Protein AF-A0A9X4L0M2-F1 (afdb_monomer_lite)

Radius of gyration: 18.2 Å; chains: 1; bounding box: 44×51×48 Å

Secondary structure (DSSP, 8-state):
----HHHHHHHHHHHTT--HHHHHS-PPPPSSEEE---TTEEEEEEEEEEEESS-TTSTTHHHHTTEEETTT-PBPPSSEEEEEEEEEEEESS--SSEE---GGGTS---TTSSEEEEEE-TT-TT-TTS-B---EETTS--EEEEEEEEEEEHHHHHHHHHHHHHHHTT--

pLDDT: mean 72.05, std 19.24, range [29.75, 96.12]

Foldseek 3Di:
DDPDPCVVVVVVVCVVDNPPCVVPVDDDDDPQDWDPPDQFKTKTFHDKDKFQCQDPPTPPNVLQQQKAFPPPRDGDDNQKIKMKIKMKIWGNAADADKDADDCCSVPPDDPPQQKTWIDHPPVPPVRVVWAADGIDGRNDTDMDMTMGMIMGGNVSVVVVVVVVVVVVVVPD

Structure (mmCIF, N/CA/C/O backbone):
data_AF-A0A9X4L0M2-F1
#
_entry.id   AF-A0A9X4L0M2-F1
#
loop_
_atom_site.group_PDB
_atom_site.id
_atom_site.type_symbol
_atom_site.label_atom_id
_atom_site.label_alt_id
_atom_site.label_comp_id
_atom_site.label_asym_id
_atom_site.label_entity_id
_atom_site.label_seq_id
_atom_site.pdbx_PDB_ins_code
_atom_site.Cartn_x
_atom_site.Cartn_y
_atom_site.Cartn_z
_atom_site.occupancy
_atom_site.B_iso_or_equiv
_atom_site.auth_seq_id
_atom_site.auth_comp_id
_atom_site.auth_asym_id
_atom_site.auth_atom_id
_atom_site.pdbx_PDB_model_num
ATOM 1 N N . MET A 1 1 ? 14.071 -10.159 -27.499 1.00 37.25 1 MET A N 1
ATOM 2 C C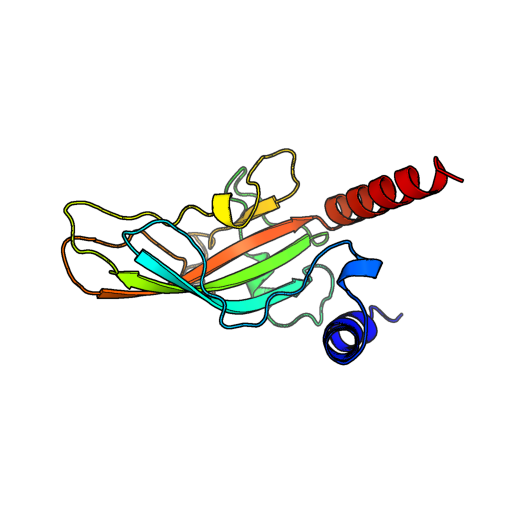A . MET A 1 1 ? 13.094 -9.165 -27.008 1.00 37.25 1 MET A CA 1
ATOM 3 C C . MET A 1 1 ? 11.855 -9.899 -26.526 1.00 37.25 1 MET A C 1
ATOM 5 O O . MET A 1 1 ? 10.991 -10.179 -27.343 1.00 37.25 1 MET A O 1
ATOM 9 N N . THR A 1 2 ? 11.774 -10.205 -25.231 1.00 29.75 2 THR A N 1
ATOM 10 C CA . THR A 1 2 ? 10.514 -10.603 -24.582 1.00 29.75 2 THR A CA 1
ATOM 11 C C . THR A 1 2 ? 10.673 -10.392 -23.076 1.00 29.75 2 THR A C 1
ATOM 13 O O . THR A 1 2 ? 11.115 -11.286 -22.369 1.00 29.75 2 THR A O 1
ATOM 16 N N . ALA A 1 3 ? 10.397 -9.177 -22.596 1.00 32.72 3 ALA A N 1
ATOM 17 C CA . ALA A 1 3 ? 10.075 -8.984 -21.184 1.00 32.72 3 ALA A CA 1
ATOM 18 C C . ALA A 1 3 ? 8.631 -9.451 -20.980 1.00 32.72 3 ALA A C 1
ATOM 20 O O . ALA A 1 3 ? 7.784 -9.334 -21.871 1.00 32.72 3 ALA A O 1
ATOM 21 N N . ASP A 1 4 ? 8.423 -10.139 -19.875 1.00 40.12 4 ASP A N 1
ATOM 22 C CA . ASP A 1 4 ? 7.811 -11.446 -19.953 1.00 40.12 4 ASP A CA 1
ATOM 23 C C . ASP A 1 4 ? 6.284 -11.383 -19.815 1.00 40.12 4 ASP A C 1
ATOM 25 O O . ASP A 1 4 ? 5.760 -11.065 -18.747 1.00 40.12 4 ASP A O 1
ATOM 29 N N . LYS A 1 5 ? 5.543 -11.773 -20.866 1.00 36.75 5 LYS A N 1
ATOM 30 C CA . LYS A 1 5 ? 4.138 -12.198 -20.702 1.00 36.75 5 LYS A CA 1
ATOM 31 C C . LYS A 1 5 ? 4.038 -13.283 -19.626 1.00 36.75 5 LYS A C 1
ATOM 33 O O . LYS A 1 5 ? 3.001 -13.361 -18.968 1.00 36.75 5 LYS A O 1
ATOM 38 N N . ASN A 1 6 ? 5.123 -14.023 -19.373 1.00 38.41 6 ASN A N 1
ATOM 39 C CA . ASN A 1 6 ? 5.203 -14.941 -18.258 1.00 38.41 6 ASN A CA 1
ATOM 40 C C . ASN A 1 6 ? 5.217 -14.241 -16.897 1.00 38.41 6 ASN A C 1
ATOM 42 O O . ASN A 1 6 ? 4.823 -14.891 -15.967 1.00 38.41 6 ASN A O 1
ATOM 46 N N . ALA A 1 7 ? 5.561 -12.972 -16.667 1.00 42.31 7 ALA A N 1
ATOM 47 C CA . ALA A 1 7 ? 5.491 -12.431 -15.294 1.00 42.31 7 ALA A CA 1
ATOM 48 C C . ALA A 1 7 ? 4.032 -12.292 -14.809 1.00 42.31 7 ALA A C 1
ATOM 50 O O . ALA A 1 7 ? 3.680 -12.722 -13.710 1.00 42.31 7 ALA A O 1
ATOM 51 N N . VAL A 1 8 ? 3.160 -11.769 -15.677 1.00 42.44 8 VAL A N 1
ATOM 52 C CA . VAL A 1 8 ? 1.722 -11.607 -15.403 1.00 42.44 8 VAL A CA 1
ATOM 53 C C . VAL A 1 8 ? 0.970 -12.931 -15.575 1.00 42.44 8 VAL A C 1
ATOM 55 O O . VAL A 1 8 ? 0.108 -13.255 -14.758 1.00 42.44 8 VAL A O 1
ATOM 58 N N . GLN A 1 9 ? 1.314 -13.739 -16.589 1.00 31.84 9 GLN A N 1
ATOM 59 C CA . GLN A 1 9 ? 0.755 -15.088 -16.724 1.00 31.84 9 GLN A CA 1
ATOM 60 C C . GLN A 1 9 ? 1.255 -16.024 -15.628 1.00 31.84 9 GLN A C 1
ATOM 62 O O . GLN A 1 9 ? 0.449 -16.782 -15.116 1.00 31.84 9 GLN A O 1
ATOM 67 N N . ASN A 1 10 ? 2.512 -15.936 -15.190 1.00 40.31 10 ASN A N 1
ATOM 68 C CA . ASN A 1 10 ? 3.001 -16.685 -14.037 1.00 40.31 10 ASN A CA 1
ATOM 69 C C . ASN A 1 10 ? 2.266 -16.212 -12.796 1.00 40.31 10 ASN A C 1
ATOM 71 O O . ASN A 1 10 ? 1.733 -17.067 -12.130 1.00 40.31 10 ASN A O 1
ATOM 75 N N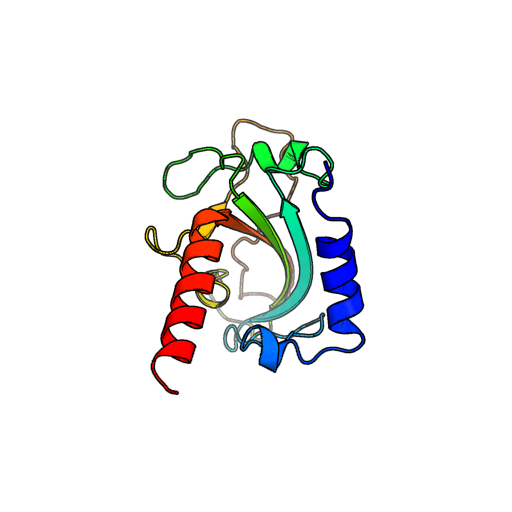 . ALA A 1 11 ? 2.084 -14.920 -12.510 1.00 44.06 11 ALA A N 1
ATOM 76 C CA . ALA A 1 11 ? 1.287 -14.514 -11.342 1.00 44.06 11 ALA A CA 1
ATOM 77 C C . ALA A 1 11 ? -0.135 -15.135 -11.319 1.00 44.06 11 ALA A C 1
ATOM 79 O O . ALA A 1 11 ? -0.607 -15.560 -10.264 1.00 44.06 11 ALA A O 1
ATOM 80 N N . ALA A 1 12 ? -0.790 -15.266 -12.481 1.00 36.12 12 ALA A N 1
ATOM 81 C CA . ALA A 1 12 ? -2.118 -15.877 -12.609 1.00 36.12 12 ALA A CA 1
ATOM 82 C C . ALA A 1 12 ? -2.122 -17.426 -12.658 1.00 36.12 12 ALA A C 1
ATOM 84 O O . ALA A 1 12 ? -3.059 -18.051 -12.160 1.00 36.12 12 ALA A O 1
ATOM 85 N N . ILE A 1 13 ? -1.099 -18.056 -13.247 1.00 39.91 13 ILE A N 1
ATOM 86 C CA . ILE A 1 13 ? -0.931 -19.519 -13.366 1.00 39.91 13 ILE A CA 1
ATOM 87 C C . ILE A 1 13 ? -0.377 -20.101 -12.060 1.00 39.91 13 ILE A C 1
ATOM 89 O O . ILE A 1 13 ? -0.842 -21.139 -11.598 1.00 39.91 13 ILE A O 1
ATOM 93 N N . ILE A 1 14 ? 0.538 -19.384 -11.409 1.00 47.34 14 ILE A N 1
ATOM 94 C CA . ILE A 1 14 ? 1.116 -19.708 -10.105 1.00 47.34 14 ILE A CA 1
ATOM 95 C C . ILE A 1 14 ? 0.019 -19.783 -9.028 1.00 47.34 14 ILE A C 1
ATOM 97 O O . ILE A 1 14 ? 0.040 -20.683 -8.188 1.00 47.34 14 ILE A O 1
ATOM 101 N N . TYR A 1 15 ? -0.983 -18.898 -9.085 1.00 41.84 15 TYR A N 1
ATOM 102 C CA . TYR A 1 15 ? -2.119 -18.903 -8.157 1.00 41.84 15 TYR A CA 1
ATOM 103 C C . TYR A 1 15 ? -3.060 -20.109 -8.346 1.00 41.84 15 TYR A C 1
ATOM 105 O O . TYR A 1 15 ? -3.684 -20.559 -7.389 1.00 41.84 15 TYR A O 1
ATOM 113 N N . LYS A 1 16 ? -3.162 -20.661 -9.565 1.00 38.97 16 LYS A N 1
ATOM 114 C CA . LYS A 1 16 ? -4.094 -21.754 -9.904 1.00 38.97 16 LYS A CA 1
ATOM 115 C C . LYS A 1 16 ? -3.466 -23.156 -9.920 1.00 38.97 16 LYS A C 1
ATOM 117 O O . LYS A 1 16 ? -4.080 -24.070 -10.467 1.00 38.97 16 LYS A O 1
ATOM 122 N N . GLY A 1 17 ? -2.292 -23.358 -9.315 1.00 42.06 17 GLY A N 1
ATOM 123 C CA . GLY A 1 17 ? -1.732 -24.713 -9.224 1.00 42.06 17 GLY A CA 1
ATOM 124 C C . GLY A 1 17 ? -0.272 -24.872 -8.806 1.00 42.06 17 GLY A C 1
ATOM 125 O O . GLY A 1 17 ? 0.312 -25.895 -9.148 1.00 42.06 17 GLY A O 1
ATOM 126 N N . THR A 1 18 ? 0.346 -23.924 -8.093 1.00 44.78 18 THR A N 1
ATOM 127 C CA . THR A 1 18 ? 1.718 -24.123 -7.581 1.00 44.78 18 THR A CA 1
ATOM 128 C C . THR A 1 18 ? 1.855 -23.750 -6.114 1.00 44.78 18 THR A C 1
ATOM 130 O O . THR A 1 18 ? 1.204 -22.826 -5.626 1.00 44.78 18 THR A O 1
ATOM 133 N N . ASN A 1 19 ? 2.740 -24.469 -5.422 1.00 46.84 19 ASN A N 1
ATOM 134 C CA . ASN A 1 19 ? 3.107 -24.226 -4.036 1.00 46.84 19 ASN A CA 1
ATOM 135 C C . ASN A 1 19 ? 4.045 -23.000 -3.975 1.00 46.84 19 ASN A C 1
ATOM 137 O O . ASN A 1 19 ? 5.260 -23.116 -3.841 1.00 46.84 19 ASN A O 1
ATOM 141 N N . LEU A 1 20 ? 3.477 -21.797 -4.133 1.00 45.72 20 LEU A N 1
ATOM 142 C CA . LEU A 1 20 ? 4.156 -20.502 -3.927 1.00 45.72 20 LEU A CA 1
ATOM 143 C C . LEU A 1 20 ? 4.956 -20.453 -2.622 1.00 45.72 20 LEU A C 1
ATOM 145 O O . LEU A 1 20 ? 6.021 -19.838 -2.541 1.00 45.72 20 LEU A O 1
ATOM 149 N N . GLU A 1 21 ? 4.425 -21.145 -1.623 1.00 46.91 21 GLU A N 1
ATOM 150 C CA . GLU A 1 21 ? 5.025 -21.348 -0.318 1.00 46.91 21 GLU A CA 1
ATOM 151 C C . GLU A 1 21 ? 6.372 -22.081 -0.405 1.00 46.91 21 GLU A C 1
ATOM 153 O O . GLU A 1 21 ? 7.324 -21.660 0.240 1.00 46.91 21 GLU A O 1
ATOM 158 N N . GLU A 1 22 ? 6.513 -23.094 -1.264 1.00 43.34 22 GLU A N 1
ATOM 159 C CA . GLU A 1 22 ? 7.784 -23.803 -1.475 1.00 43.34 22 GLU A CA 1
ATOM 160 C C . GLU A 1 22 ? 8.766 -22.988 -2.319 1.00 43.34 22 GLU A C 1
ATOM 162 O O . GLU A 1 22 ? 9.958 -22.944 -2.020 1.00 43.34 22 GLU A O 1
ATOM 167 N N . ALA A 1 23 ? 8.278 -22.317 -3.367 1.00 45.94 23 ALA A N 1
ATOM 168 C CA . ALA A 1 23 ? 9.143 -21.578 -4.283 1.00 45.94 23 ALA A CA 1
ATOM 169 C C . ALA A 1 23 ? 9.755 -20.337 -3.620 1.00 45.94 23 ALA A C 1
ATOM 171 O O . ALA A 1 23 ? 10.936 -20.040 -3.820 1.00 45.94 23 ALA A O 1
ATOM 172 N N . TRP A 1 24 ? 8.956 -19.593 -2.852 1.00 48.59 24 TRP A N 1
ATOM 173 C CA . TRP A 1 24 ? 9.334 -18.274 -2.338 1.00 48.59 24 TRP A CA 1
ATOM 174 C C . TRP A 1 24 ? 9.302 -18.175 -0.807 1.00 48.59 24 TRP A C 1
ATOM 176 O O . TRP A 1 24 ? 9.671 -17.131 -0.258 1.00 48.59 24 TRP A O 1
ATOM 186 N N . GLY A 1 25 ? 8.920 -19.248 -0.102 1.00 48.28 25 GLY A N 1
ATOM 187 C CA . GLY A 1 25 ? 8.813 -19.253 1.360 1.00 48.28 25 GLY A CA 1
ATOM 188 C C . GLY A 1 25 ? 7.718 -18.322 1.878 1.00 48.28 25 GLY A C 1
ATOM 189 O O . GLY A 1 25 ? 7.807 -17.860 3.014 1.00 48.28 25 GLY A O 1
ATOM 190 N N . VAL A 1 26 ? 6.746 -17.960 1.032 1.00 56.50 26 VAL A N 1
ATOM 191 C CA . VAL A 1 26 ? 5.683 -17.003 1.357 1.00 56.50 26 VAL A CA 1
ATOM 192 C C . VAL A 1 26 ? 4.324 -17.560 0.962 1.00 56.50 26 VAL A C 1
ATOM 194 O O . VAL A 1 26 ? 4.129 -18.051 -0.150 1.00 56.50 26 VAL A O 1
ATOM 197 N N . LYS A 1 27 ? 3.367 -17.462 1.884 1.00 60.44 27 LYS A N 1
ATOM 198 C CA . LYS A 1 27 ? 1.987 -17.879 1.654 1.00 60.44 27 LYS A CA 1
ATOM 199 C C . LYS A 1 27 ? 1.205 -16.720 1.026 1.00 60.44 27 LYS A C 1
ATOM 201 O O . LYS A 1 27 ? 1.149 -15.651 1.638 1.00 60.44 27 LYS A O 1
ATOM 206 N N . PRO A 1 28 ? 0.611 -16.886 -0.169 1.00 66.12 28 PRO A N 1
ATOM 207 C CA . PRO A 1 28 ? -0.217 -15.843 -0.759 1.00 66.12 28 PRO A CA 1
ATOM 208 C C . PRO A 1 28 ? -1.430 -15.568 0.133 1.00 66.12 28 PRO A C 1
ATOM 210 O O . PRO A 1 28 ? -2.031 -16.492 0.685 1.00 66.12 28 PRO A O 1
ATOM 213 N N . ILE A 1 29 ? -1.809 -14.297 0.245 1.00 71.25 29 ILE A N 1
ATOM 214 C CA . ILE A 1 29 ? -3.060 -13.903 0.896 1.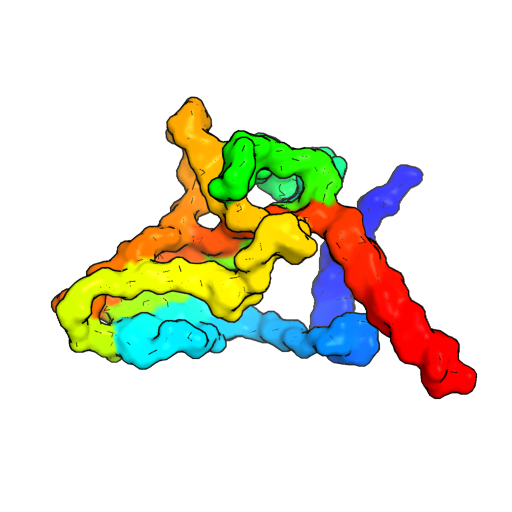00 71.25 29 ILE A CA 1
ATOM 215 C C . ILE A 1 29 ? -4.141 -13.747 -0.173 1.00 71.25 29 ILE A C 1
ATOM 217 O O . ILE A 1 29 ? -3.901 -13.164 -1.231 1.00 71.25 29 ILE A O 1
ATOM 221 N N . ALA A 1 30 ? -5.330 -14.286 0.083 1.00 80.56 30 ALA A N 1
ATOM 222 C CA . ALA A 1 30 ? -6.489 -14.009 -0.755 1.00 80.56 30 ALA A CA 1
ATOM 223 C C . ALA A 1 30 ? -7.046 -12.626 -0.399 1.00 80.56 30 ALA A C 1
ATOM 225 O O . ALA A 1 30 ? -7.132 -12.286 0.780 1.00 80.56 30 ALA A O 1
ATOM 226 N N . LEU A 1 31 ? -7.424 -11.848 -1.413 1.00 84.62 31 LEU A N 1
ATOM 227 C CA . LEU A 1 31 ? -8.113 -10.574 -1.225 1.00 84.62 31 LEU A CA 1
ATOM 228 C C . LEU A 1 31 ? -9.635 -10.770 -1.373 1.00 84.62 31 LEU A C 1
ATOM 230 O O . LEU A 1 31 ? -10.051 -11.567 -2.219 1.00 84.62 31 LEU A O 1
ATOM 234 N N . PRO A 1 32 ? -10.468 -10.049 -0.599 1.00 91.19 32 PRO A N 1
ATOM 235 C CA . PRO A 1 32 ? -10.080 -9.093 0.437 1.00 91.19 32 PRO A CA 1
ATOM 236 C C . PRO A 1 32 ? -9.525 -9.772 1.700 1.00 91.19 32 PRO A C 1
ATOM 238 O O . PRO A 1 32 ? -10.024 -10.808 2.135 1.00 91.19 32 PRO A O 1
ATOM 241 N N . ALA A 1 33 ? -8.505 -9.166 2.306 1.00 88.56 33 ALA A N 1
ATOM 242 C CA . ALA A 1 33 ? -7.843 -9.643 3.515 1.00 88.56 33 ALA A CA 1
ATOM 243 C C . ALA A 1 33 ? -8.039 -8.650 4.667 1.00 88.56 33 ALA A C 1
ATOM 245 O O . ALA A 1 33 ? -7.724 -7.467 4.531 1.00 88.56 33 ALA A O 1
ATOM 246 N N . LYS A 1 34 ? -8.509 -9.136 5.821 1.00 91.69 34 LYS A N 1
ATOM 247 C CA . LYS A 1 34 ? -8.531 -8.351 7.063 1.00 91.69 34 LYS A CA 1
ATOM 248 C C . LYS A 1 34 ? -7.139 -8.314 7.679 1.00 91.69 34 LYS A C 1
ATOM 250 O O . LYS A 1 34 ? -6.487 -9.352 7.779 1.00 91.69 34 LYS A O 1
ATOM 255 N N . LEU A 1 35 ? -6.707 -7.137 8.112 1.00 88.75 35 LEU A N 1
ATOM 256 C CA . LEU A 1 35 ? -5.407 -6.925 8.735 1.00 88.75 35 LEU A CA 1
ATOM 257 C C . LEU A 1 35 ? -5.571 -6.440 10.172 1.00 88.75 35 LEU A C 1
ATOM 259 O O . LEU A 1 35 ? -6.399 -5.577 10.455 1.00 88.75 35 LEU A O 1
ATOM 263 N N . ASP A 1 36 ? -4.735 -6.956 11.070 1.00 88.06 36 ASP A N 1
ATOM 264 C CA . ASP A 1 36 ? -4.724 -6.521 12.463 1.00 88.06 36 ASP A CA 1
ATOM 265 C C .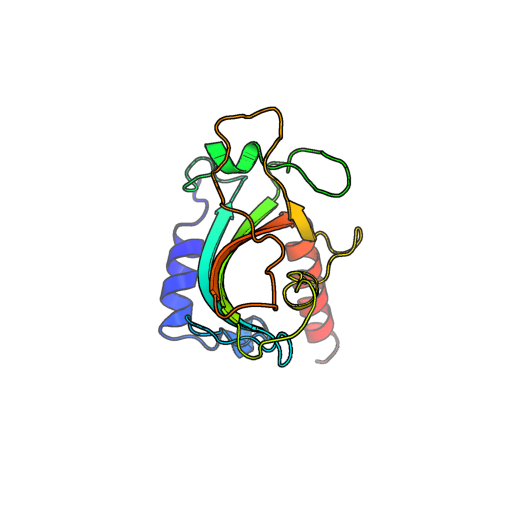 ASP A 1 36 ? -3.921 -5.224 12.626 1.00 88.06 36 ASP A C 1
ATOM 267 O O . ASP A 1 36 ? -2.687 -5.194 12.716 1.00 88.06 36 ASP A O 1
ATOM 271 N N . PHE A 1 37 ? -4.652 -4.115 12.676 1.00 87.88 37 PHE A N 1
ATOM 272 C CA . PHE A 1 37 ? -4.093 -2.802 12.964 1.00 87.88 37 PHE A CA 1
ATOM 273 C C . PHE A 1 37 ? -4.353 -2.328 14.398 1.00 87.88 37 PHE A C 1
ATOM 275 O O . PHE A 1 37 ? -3.936 -1.220 14.746 1.00 87.88 37 PHE A O 1
ATOM 282 N N . GLY A 1 38 ? -4.886 -3.197 15.259 1.00 88.12 38 GLY A N 1
ATOM 283 C CA . GLY A 1 38 ? -5.341 -2.876 16.606 1.00 88.12 38 GLY A CA 1
ATOM 284 C C . GLY A 1 38 ? -6.861 -2.677 16.686 1.00 88.12 38 GLY A C 1
ATOM 285 O O . GLY A 1 38 ? -7.559 -2.730 15.679 1.00 88.12 38 GLY A O 1
ATOM 286 N N . PRO A 1 39 ? -7.399 -2.417 17.888 1.00 92.50 39 PRO A N 1
ATOM 287 C CA . PRO A 1 39 ? -8.835 -2.543 18.162 1.00 92.50 39 PRO A CA 1
ATOM 288 C C . PRO A 1 39 ? -9.689 -1.330 17.752 1.00 92.50 39 PRO A C 1
ATOM 290 O O . PRO A 1 39 ? -10.885 -1.305 18.027 1.00 92.50 39 PRO A O 1
ATOM 293 N N . GLN A 1 40 ? -9.083 -0.276 17.207 1.00 93.38 40 GLN A N 1
ATOM 294 C CA . GLN A 1 40 ? -9.760 1.004 16.954 1.00 93.38 40 GLN A CA 1
ATOM 295 C C . GLN A 1 40 ? -10.383 1.076 15.559 1.00 93.38 40 GLN A C 1
ATOM 297 O O . GLN A 1 40 ? -11.418 1.719 15.384 1.00 93.38 40 GLN A O 1
ATOM 302 N N . VAL A 1 41 ? -9.756 0.423 14.579 1.00 93.69 41 VAL A N 1
ATOM 303 C CA . VAL A 1 41 ? -10.121 0.491 13.163 1.00 93.69 41 VAL A CA 1
ATOM 304 C C . VAL A 1 41 ? -10.012 -0.901 12.559 1.00 93.69 41 VAL A C 1
ATOM 306 O O . VAL A 1 41 ? -8.956 -1.528 12.642 1.00 93.69 41 VAL A O 1
ATOM 309 N N . ASP A 1 42 ? -11.086 -1.352 11.921 1.00 95.25 42 ASP A N 1
ATOM 310 C CA . ASP A 1 42 ? -11.072 -2.530 11.066 1.00 95.25 42 ASP A CA 1
ATOM 311 C C . ASP A 1 42 ? -10.433 -2.154 9.727 1.00 95.25 42 ASP A C 1
ATOM 313 O O . ASP A 1 42 ? -10.882 -1.233 9.043 1.00 95.25 42 ASP A O 1
ATOM 317 N N . VAL A 1 43 ? -9.362 -2.857 9.356 1.00 93.69 43 VAL A N 1
ATOM 318 C CA . VAL A 1 43 ? -8.586 -2.580 8.142 1.00 93.69 43 VAL A CA 1
ATOM 319 C C . VAL A 1 43 ? -8.703 -3.755 7.187 1.00 93.69 43 VAL A C 1
ATOM 321 O O . VAL A 1 43 ? -8.330 -4.880 7.521 1.00 93.69 43 VAL A O 1
ATOM 324 N N . THR A 1 44 ? -9.190 -3.494 5.977 1.00 94.75 44 THR A N 1
ATOM 325 C CA . THR A 1 44 ? -9.316 -4.497 4.916 1.00 94.75 44 THR A CA 1
ATOM 326 C C . THR A 1 44 ? -8.503 -4.079 3.702 1.00 94.75 44 THR A C 1
ATOM 328 O O . THR A 1 44 ? -8.759 -3.028 3.129 1.00 94.75 44 THR A O 1
ATOM 331 N N . LEU A 1 45 ? -7.555 -4.915 3.285 1.00 92.12 45 LEU A N 1
ATOM 332 C CA . LEU A 1 45 ? -6.881 -4.815 1.990 1.00 92.12 45 LEU A CA 1
ATOM 333 C C . LEU A 1 45 ? -7.739 -5.526 0.945 1.00 92.12 45 LEU A C 1
ATOM 335 O O . LEU A 1 45 ? -7.940 -6.733 1.053 1.00 92.12 45 LEU A O 1
ATOM 339 N N . ASP A 1 46 ? -8.245 -4.823 -0.060 1.00 92.50 46 ASP A N 1
ATOM 340 C CA . ASP A 1 46 ? -9.146 -5.408 -1.065 1.00 92.50 46 ASP A CA 1
ATOM 341 C C . ASP A 1 46 ? -8.555 -5.435 -2.481 1.00 92.50 46 ASP A C 1
ATOM 343 O O . ASP A 1 46 ? -8.935 -6.291 -3.282 1.00 92.50 46 ASP A O 1
ATOM 347 N N . LYS A 1 47 ? -7.608 -4.541 -2.798 1.00 89.75 47 LYS A N 1
ATOM 348 C CA . LYS A 1 47 ? -6.973 -4.456 -4.121 1.00 89.75 47 LYS A CA 1
ATOM 349 C C . LYS A 1 47 ? -5.473 -4.225 -4.005 1.00 89.75 47 LYS A C 1
ATOM 351 O O . LYS A 1 47 ? -4.984 -3.550 -3.103 1.00 89.75 47 LYS A O 1
ATOM 356 N N . MET A 1 48 ? -4.754 -4.741 -4.993 1.00 88.44 48 MET A N 1
ATOM 357 C CA . MET A 1 48 ? -3.322 -4.539 -5.165 1.00 88.44 48 MET A CA 1
ATOM 358 C C . MET A 1 48 ? -3.025 -4.269 -6.637 1.00 88.44 48 MET A C 1
ATOM 360 O O . MET A 1 48 ? -3.541 -4.955 -7.519 1.00 88.44 48 MET A O 1
ATOM 364 N N . VAL A 1 49 ? -2.173 -3.281 -6.895 1.00 86.44 49 VAL A N 1
ATOM 365 C CA . VAL A 1 49 ? -1.657 -2.948 -8.224 1.00 86.44 49 VAL A CA 1
ATOM 366 C C . VAL A 1 49 ? -0.138 -2.934 -8.157 1.00 86.44 49 VAL A C 1
ATOM 368 O O . VAL A 1 49 ? 0.441 -2.351 -7.244 1.00 86.44 49 VAL A O 1
ATOM 371 N N . VAL A 1 50 ? 0.507 -3.565 -9.135 1.00 86.44 50 VAL A N 1
ATOM 372 C CA . VAL A 1 50 ? 1.963 -3.528 -9.311 1.00 86.44 50 VAL A CA 1
ATOM 373 C C . VAL A 1 50 ? 2.259 -2.915 -10.672 1.00 86.44 50 VAL A C 1
ATOM 375 O O . VAL A 1 50 ? 1.692 -3.336 -11.679 1.00 86.44 50 VAL A O 1
ATOM 378 N N . ILE A 1 51 ? 3.126 -1.909 -10.693 1.00 86.31 51 ILE A N 1
ATOM 379 C CA . ILE A 1 51 ? 3.517 -1.156 -11.882 1.00 86.31 51 ILE A CA 1
ATOM 380 C C . ILE A 1 51 ? 5.023 -1.324 -12.056 1.00 86.31 51 ILE A C 1
ATOM 382 O O . ILE A 1 51 ? 5.793 -0.960 -11.170 1.00 86.31 51 ILE A O 1
ATOM 386 N N . ASP A 1 52 ? 5.448 -1.848 -13.200 1.00 87.25 52 ASP A N 1
ATOM 387 C CA . ASP A 1 52 ? 6.863 -1.915 -13.560 1.00 87.25 52 ASP A CA 1
ATOM 388 C C . ASP A 1 52 ? 7.282 -0.593 -14.228 1.00 87.25 52 ASP A C 1
ATOM 390 O O . ASP A 1 52 ? 6.747 -0.218 -15.276 1.00 87.25 52 ASP A O 1
ATOM 394 N N . LEU A 1 53 ? 8.219 0.146 -13.621 1.00 84.88 53 LEU A N 1
ATOM 395 C CA . LEU A 1 53 ? 8.696 1.419 -14.177 1.00 84.88 53 LEU A CA 1
ATOM 396 C C . LEU A 1 53 ? 9.674 1.243 -15.350 1.00 84.88 53 LEU A C 1
ATOM 398 O O . LEU A 1 53 ? 9.902 2.198 -16.110 1.00 84.88 53 LEU A O 1
ATOM 402 N N . ASP A 1 54 ? 10.217 0.044 -15.540 1.00 86.12 54 ASP A N 1
ATOM 403 C CA . ASP A 1 54 ? 11.110 -0.287 -16.648 1.00 86.12 54 ASP A CA 1
ATOM 404 C C . ASP A 1 54 ? 10.332 -0.704 -17.902 1.00 86.12 54 ASP A C 1
ATOM 406 O O . ASP A 1 54 ? 10.710 -0.325 -19.010 1.00 86.12 54 ASP A O 1
ATOM 410 N N . ASP A 1 55 ? 9.203 -1.411 -17.751 1.00 83.75 55 ASP A N 1
ATOM 411 C CA . ASP A 1 55 ? 8.389 -1.854 -18.890 1.00 83.75 55 ASP A CA 1
ATOM 412 C C . ASP A 1 55 ? 7.583 -0.685 -19.493 1.00 83.75 55 ASP A C 1
ATOM 414 O O . ASP A 1 55 ? 6.585 -0.250 -18.910 1.00 83.75 55 ASP A O 1
ATOM 418 N N . PRO A 1 56 ? 7.915 -0.192 -20.705 1.00 83.81 56 PRO A N 1
ATOM 419 C CA . PRO A 1 56 ? 7.198 0.919 -21.330 1.00 83.81 56 PRO A CA 1
ATOM 420 C C . PRO A 1 56 ? 5.715 0.623 -21.606 1.00 83.81 56 PRO A C 1
ATOM 422 O O . PRO A 1 56 ? 4.953 1.563 -21.840 1.00 83.81 56 PRO A O 1
ATOM 425 N N . LYS A 1 57 ? 5.305 -0.652 -21.596 1.00 84.62 57 LYS A N 1
ATOM 426 C CA . LYS A 1 57 ? 3.918 -1.090 -21.783 1.00 84.62 57 LYS A CA 1
ATOM 427 C C . LYS A 1 57 ? 3.167 -1.298 -20.469 1.00 84.62 57 LYS A C 1
ATOM 429 O O . LYS A 1 57 ? 1.962 -1.548 -20.528 1.00 84.62 57 LYS A O 1
ATOM 434 N N . SER A 1 58 ? 3.826 -1.170 -19.313 1.00 78.56 58 SER A N 1
ATOM 435 C CA . SER A 1 58 ? 3.169 -1.347 -18.020 1.00 78.56 58 SER A CA 1
ATOM 436 C C . SER A 1 58 ? 2.003 -0.358 -17.881 1.00 78.56 58 SER A C 1
ATOM 438 O O . SER A 1 58 ? 2.194 0.857 -18.057 1.00 78.56 58 SER A O 1
ATOM 440 N N . PRO A 1 59 ? 0.790 -0.837 -17.546 1.00 77.38 59 PRO A N 1
ATOM 441 C CA . PRO A 1 59 ? -0.338 0.030 -17.251 1.00 77.38 59 PRO A CA 1
ATOM 442 C C . PRO A 1 59 ? 0.038 1.064 -16.191 1.00 77.38 59 PRO A C 1
ATOM 444 O O . PRO A 1 59 ? 0.773 0.769 -15.253 1.00 77.38 59 PRO A O 1
ATOM 447 N N . LEU A 1 60 ? -0.461 2.290 -16.354 1.00 81.06 60 LEU A N 1
ATOM 448 C CA . LEU A 1 60 ? -0.277 3.398 -15.408 1.00 81.06 60 LEU A CA 1
ATOM 449 C C . LEU A 1 60 ? 1.169 3.902 -15.218 1.00 81.06 60 LEU A C 1
ATOM 451 O O . LEU A 1 60 ? 1.370 4.891 -14.515 1.00 81.06 60 LEU A O 1
ATOM 455 N N . ARG A 1 61 ? 2.164 3.334 -15.917 1.00 82.81 61 ARG A N 1
ATOM 456 C CA . ARG A 1 61 ? 3.575 3.753 -15.833 1.00 82.81 61 ARG A CA 1
ATOM 457 C C . ARG A 1 61 ? 3.778 5.253 -16.026 1.00 82.81 61 ARG A C 1
ATOM 459 O O . ARG A 1 61 ? 4.497 5.871 -15.255 1.00 82.81 61 ARG A O 1
ATOM 466 N N . LYS A 1 62 ? 3.139 5.847 -17.043 1.00 81.50 62 LYS A N 1
ATOM 467 C CA . LYS A 1 62 ? 3.267 7.288 -17.346 1.00 81.50 62 LYS A CA 1
ATOM 468 C C . LYS A 1 62 ? 2.867 8.189 -16.176 1.00 81.50 62 LYS A C 1
ATOM 470 O O . LYS A 1 62 ? 3.351 9.305 -16.111 1.00 81.50 62 LYS A O 1
ATOM 475 N N . ARG A 1 63 ? 1.982 7.713 -15.296 1.00 78.88 63 ARG A N 1
ATOM 476 C CA . ARG A 1 63 ? 1.577 8.427 -14.080 1.00 78.88 63 ARG A CA 1
ATOM 477 C C . ARG A 1 63 ? 2.518 8.101 -12.921 1.00 78.88 63 ARG A C 1
ATOM 479 O O . ARG A 1 63 ? 2.948 8.998 -12.215 1.00 78.88 63 ARG A O 1
ATOM 486 N N . ALA A 1 64 ? 2.897 6.832 -12.775 1.00 80.31 64 ALA A N 1
ATOM 487 C CA . ALA A 1 64 ? 3.758 6.372 -11.687 1.00 80.31 64 ALA A CA 1
ATOM 488 C C . ALA A 1 64 ? 5.187 6.948 -11.717 1.00 80.31 64 ALA A C 1
ATOM 490 O O . ALA A 1 64 ? 5.802 7.073 -10.665 1.00 80.31 64 ALA A O 1
ATOM 491 N N . ILE A 1 65 ? 5.716 7.332 -12.886 1.00 77.88 65 ILE A N 1
ATOM 492 C CA . ILE A 1 65 ? 7.041 7.980 -12.989 1.00 77.88 65 ILE A CA 1
ATOM 493 C C . ILE A 1 65 ? 7.107 9.366 -12.329 1.00 77.88 65 ILE A C 1
ATOM 495 O O . ILE A 1 65 ? 8.205 9.831 -12.045 1.00 77.88 65 ILE A O 1
ATOM 499 N N . ASN A 1 66 ? 5.959 10.003 -12.075 1.00 78.25 66 ASN A N 1
ATOM 500 C C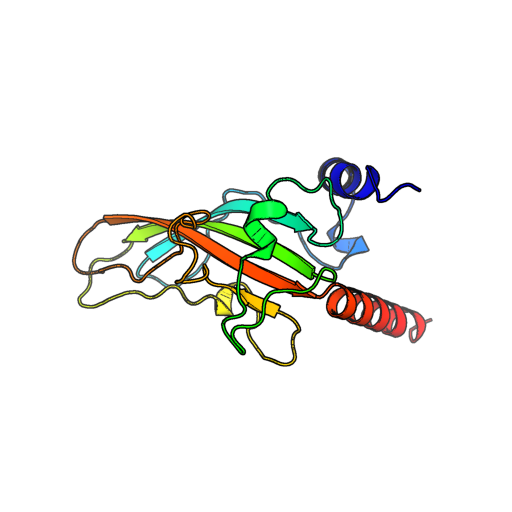A . ASN A 1 66 ? 5.884 11.292 -11.384 1.00 78.25 66 ASN A CA 1
ATOM 501 C C . ASN A 1 66 ? 5.782 11.125 -9.857 1.00 78.25 66 ASN A C 1
ATOM 503 O O . ASN A 1 66 ? 5.704 12.116 -9.138 1.00 78.25 66 ASN A O 1
ATOM 507 N N . LEU A 1 67 ? 5.758 9.887 -9.345 1.00 77.62 67 LEU A N 1
ATOM 508 C CA . LEU A 1 67 ? 5.784 9.638 -7.908 1.00 77.62 67 LEU A CA 1
ATOM 509 C C . LEU A 1 67 ? 7.178 9.934 -7.360 1.00 77.62 67 LEU A C 1
ATOM 511 O O . LEU A 1 67 ? 8.195 9.542 -7.942 1.00 77.62 67 LEU A O 1
ATOM 515 N N . VAL A 1 68 ? 7.203 10.592 -6.208 1.00 76.81 68 VAL A N 1
ATOM 516 C CA . VAL A 1 68 ? 8.426 11.026 -5.539 1.00 76.81 68 VAL A CA 1
ATOM 517 C C . VAL A 1 68 ? 8.612 10.278 -4.228 1.00 76.81 68 VAL A C 1
ATOM 519 O O . VAL A 1 68 ? 7.659 9.960 -3.512 1.00 76.81 68 VAL A O 1
ATOM 522 N N . SER A 1 69 ? 9.866 9.962 -3.933 1.00 73.31 69 SER A N 1
ATOM 523 C CA . SER A 1 69 ? 10.295 9.310 -2.700 1.00 73.31 69 SER A CA 1
ATOM 524 C C . SER A 1 69 ? 10.107 10.235 -1.503 1.00 73.31 69 SER A C 1
ATOM 526 O O . SER A 1 69 ? 10.568 11.374 -1.515 1.00 73.31 69 SER A O 1
ATOM 528 N N . THR A 1 70 ? 9.504 9.736 -0.420 1.00 71.00 70 THR A N 1
ATOM 529 C CA . THR A 1 70 ? 9.383 10.491 0.843 1.00 71.00 70 THR A CA 1
ATOM 530 C C . THR A 1 70 ? 10.727 10.778 1.515 1.00 71.00 70 THR A C 1
ATOM 532 O O . THR A 1 70 ? 10.775 11.598 2.427 1.00 71.00 70 THR A O 1
ATOM 535 N N . PHE A 1 71 ? 11.804 10.084 1.131 1.00 68.44 71 PHE A N 1
ATOM 536 C CA . PHE A 1 71 ? 13.106 10.193 1.795 1.00 68.44 71 PHE A CA 1
ATOM 537 C C . PHE A 1 71 ? 13.949 11.352 1.262 1.00 68.44 71 PHE A C 1
ATOM 539 O O . PHE A 1 71 ? 14.530 12.109 2.034 1.00 68.44 71 PHE A O 1
ATOM 546 N N . ASP A 1 72 ? 14.028 11.474 -0.057 1.00 69.50 72 ASP A N 1
ATOM 547 C CA . ASP A 1 72 ? 14.947 12.383 -0.743 1.00 69.50 72 ASP A CA 1
ATOM 548 C C . ASP A 1 72 ? 14.258 13.228 -1.819 1.00 69.50 72 ASP A C 1
ATOM 550 O O . ASP A 1 72 ? 14.936 13.924 -2.573 1.00 69.50 72 ASP A O 1
ATOM 554 N N . ALA A 1 73 ? 12.922 13.161 -1.901 1.00 67.50 73 ALA A N 1
ATOM 555 C CA . ALA A 1 73 ? 12.112 13.807 -2.932 1.00 67.50 73 ALA A CA 1
ATOM 556 C C . ALA A 1 73 ? 12.560 13.464 -4.367 1.00 67.50 73 ALA A C 1
ATOM 558 O O . ALA A 1 73 ? 12.228 14.174 -5.316 1.00 67.50 73 ALA A O 1
ATOM 559 N N . SER A 1 74 ? 13.319 12.376 -4.544 1.00 72.56 74 SER A N 1
ATOM 560 C CA . SER A 1 74 ? 13.773 11.941 -5.856 1.00 72.56 74 SER A CA 1
ATOM 561 C C . SER A 1 74 ? 12.679 11.142 -6.561 1.00 72.56 74 SER A C 1
ATOM 563 O O . SER A 1 74 ? 11.912 10.403 -5.935 1.00 72.56 74 SER A O 1
ATOM 565 N N . TYR A 1 75 ? 12.600 11.283 -7.883 1.00 64.88 75 TYR A N 1
ATOM 566 C CA . TYR A 1 75 ? 11.762 10.410 -8.696 1.00 64.88 75 TYR A CA 1
ATOM 567 C C . TYR A 1 75 ? 12.359 9.007 -8.736 1.00 64.88 75 TYR A C 1
ATOM 569 O O . TYR A 1 75 ? 13.574 8.822 -8.885 1.00 64.88 75 TYR A O 1
ATOM 577 N N . PHE A 1 76 ? 11.491 8.003 -8.672 1.00 67.12 76 PHE A N 1
ATOM 578 C CA . PHE A 1 76 ? 11.927 6.622 -8.806 1.00 67.12 76 PHE A CA 1
ATOM 579 C C . PHE A 1 76 ? 12.481 6.359 -10.207 1.00 67.12 76 PHE A C 1
ATOM 581 O O . PHE A 1 76 ? 11.881 6.692 -11.231 1.00 67.12 76 PHE A O 1
ATOM 588 N N . LYS A 1 77 ? 13.673 5.757 -10.249 1.00 65.06 77 LYS A N 1
ATOM 589 C CA . LYS A 1 77 ? 14.350 5.370 -11.492 1.00 65.06 77 LYS A CA 1
ATOM 590 C C . LYS A 1 77 ? 13.586 4.228 -12.176 1.00 65.06 77 LYS A C 1
ATOM 592 O O . LYS A 1 77 ? 12.786 3.539 -11.553 1.00 65.06 77 LYS A O 1
ATOM 597 N N . LYS A 1 78 ? 13.904 3.972 -13.453 1.00 71.12 78 LYS A N 1
ATOM 598 C CA . LYS A 1 78 ? 13.386 2.814 -14.214 1.00 71.12 78 LYS A CA 1
ATOM 599 C C . LYS A 1 78 ? 13.568 1.473 -13.476 1.00 71.12 78 LYS A C 1
ATOM 601 O O . LYS A 1 78 ? 12.751 0.584 -13.653 1.00 71.12 78 LYS A O 1
ATOM 606 N N . ASP A 1 79 ? 14.583 1.346 -12.617 1.00 79.38 79 ASP A N 1
ATOM 607 C CA . ASP A 1 79 ? 14.880 0.138 -11.829 1.00 79.38 79 ASP A CA 1
ATOM 608 C C . ASP A 1 79 ? 13.970 -0.057 -10.594 1.00 79.38 79 ASP A C 1
ATOM 610 O O . ASP A 1 79 ? 14.448 -0.351 -9.500 1.00 79.38 79 ASP A O 1
ATOM 614 N N . ALA A 1 80 ? 12.654 0.123 -10.718 1.00 81.56 80 ALA A N 1
ATOM 615 C CA . ALA A 1 80 ? 11.744 -0.080 -9.591 1.00 81.56 80 ALA A CA 1
ATOM 616 C C . ALA A 1 80 ? 10.376 -0.629 -10.005 1.00 81.56 80 ALA A C 1
ATOM 618 O O . ALA A 1 80 ? 9.887 -0.393 -11.113 1.00 81.56 80 ALA A O 1
ATOM 619 N N . TYR A 1 81 ? 9.743 -1.337 -9.071 1.00 85.06 81 TYR A N 1
ATOM 620 C CA . TYR A 1 81 ? 8.307 -1.583 -9.083 1.00 85.06 81 TYR A CA 1
ATOM 621 C C . TYR A 1 81 ? 7.621 -0.582 -8.159 1.00 85.06 81 TYR A C 1
ATOM 623 O O . TYR A 1 81 ? 8.082 -0.361 -7.041 1.00 85.06 81 TYR A O 1
ATOM 631 N N . VAL A 1 82 ? 6.491 -0.026 -8.589 1.00 86.06 82 VAL A N 1
ATOM 632 C CA . VAL A 1 82 ? 5.555 0.675 -7.704 1.00 86.06 82 VAL A CA 1
ATOM 633 C C . VAL A 1 82 ? 4.453 -0.299 -7.318 1.00 86.06 82 VAL A C 1
ATOM 635 O O . VAL A 1 82 ? 3.823 -0.907 -8.180 1.00 86.06 82 VAL A O 1
ATOM 638 N N . VAL A 1 83 ? 4.218 -0.446 -6.022 1.00 86.19 83 VAL A N 1
ATOM 639 C CA . VAL A 1 83 ? 3.161 -1.278 -5.457 1.00 86.19 83 VAL A CA 1
ATOM 640 C C . VAL A 1 83 ? 2.157 -0.362 -4.772 1.00 86.19 83 VAL A C 1
ATOM 642 O O . VAL A 1 83 ? 2.516 0.402 -3.880 1.00 86.19 83 VAL A O 1
ATOM 645 N N . ALA A 1 84 ? 0.900 -0.443 -5.191 1.00 87.88 84 ALA A N 1
ATOM 646 C CA . ALA A 1 84 ? -0.205 0.295 -4.601 1.00 87.88 84 ALA A CA 1
ATOM 647 C C . ALA A 1 84 ? -1.213 -0.680 -3.994 1.00 87.88 84 ALA A C 1
ATOM 649 O O . ALA A 1 84 ? -1.680 -1.609 -4.656 1.00 87.88 84 ALA A O 1
ATOM 650 N N . LEU A 1 85 ? -1.539 -0.462 -2.727 1.00 89.25 85 LEU A N 1
ATOM 651 C CA . LEU A 1 85 ? -2.426 -1.287 -1.919 1.00 89.25 85 LEU A CA 1
ATOM 652 C C . LEU A 1 85 ? -3.638 -0.449 -1.525 1.00 89.25 85 LEU A C 1
ATOM 654 O O . LEU A 1 85 ? -3.479 0.615 -0.928 1.00 89.25 85 LEU A O 1
ATOM 658 N N . HIS A 1 86 ? -4.831 -0.907 -1.884 1.00 92.31 86 HIS A N 1
ATOM 659 C CA . HIS A 1 86 ? -6.074 -0.227 -1.540 1.00 92.31 86 HIS A CA 1
ATOM 660 C C . HIS A 1 86 ? -6.627 -0.775 -0.232 1.00 92.31 86 HIS A C 1
ATOM 662 O O . HIS A 1 86 ? -6.706 -1.990 -0.043 1.00 92.31 86 HIS A O 1
ATOM 668 N N . PHE A 1 87 ? -7.031 0.122 0.656 1.00 93.50 87 PHE A N 1
ATOM 669 C CA . PHE A 1 87 ? -7.574 -0.231 1.952 1.00 93.50 87 PHE A CA 1
ATOM 670 C C . PHE A 1 87 ? -8.945 0.379 2.158 1.00 93.50 87 PHE A C 1
ATOM 672 O O . PHE A 1 87 ? -9.151 1.557 1.877 1.00 93.50 87 PHE A O 1
ATOM 679 N N . ASN A 1 88 ? -9.825 -0.415 2.756 1.00 95.56 88 ASN A N 1
ATOM 680 C CA . ASN A 1 88 ? -11.056 0.039 3.380 1.00 95.56 88 ASN A CA 1
ATOM 681 C C . ASN A 1 88 ? -10.846 0.044 4.897 1.00 95.56 88 ASN A C 1
ATOM 683 O O . ASN A 1 88 ? -10.414 -0.958 5.474 1.00 95.56 88 ASN A O 1
ATOM 687 N N . LEU A 1 89 ? -11.115 1.185 5.519 1.00 95.31 89 LEU A N 1
ATOM 688 C CA . LEU A 1 89 ? -10.974 1.442 6.946 1.00 95.31 89 LEU A CA 1
ATOM 689 C C . LEU A 1 89 ? -12.351 1.719 7.535 1.00 95.31 89 LEU A C 1
ATOM 691 O O . LEU A 1 89 ? -13.062 2.595 7.046 1.00 95.31 89 LEU A O 1
ATOM 695 N N . GLU A 1 90 ? -12.703 1.041 8.617 1.00 96.12 90 GLU A N 1
ATOM 696 C CA . GLU A 1 90 ? -13.951 1.282 9.341 1.00 96.12 90 GLU A CA 1
ATOM 697 C C . GLU A 1 90 ? -13.663 1.489 10.824 1.00 96.12 90 GLU A C 1
ATOM 699 O O . GLU A 1 90 ? -12.874 0.755 11.416 1.00 96.12 90 GLU A O 1
ATOM 704 N N . THR A 1 91 ? -14.285 2.492 11.450 1.00 95.94 91 THR A N 1
ATOM 705 C CA . THR A 1 91 ? -14.157 2.676 12.901 1.00 95.94 91 THR A CA 1
ATOM 706 C C . THR A 1 91 ? -14.729 1.440 13.598 1.00 95.94 91 THR A C 1
ATOM 708 O O . THR A 1 91 ? -15.932 1.207 13.553 1.00 95.94 91 THR A O 1
ATOM 711 N N . ALA A 1 92 ? -13.888 0.657 14.269 1.00 94.44 92 ALA A N 1
ATOM 712 C CA . ALA A 1 92 ? -14.335 -0.498 15.048 1.00 94.44 92 ALA A CA 1
ATOM 713 C C . ALA A 1 92 ? -14.746 -0.078 16.468 1.00 94.44 92 ALA A C 1
ATOM 715 O O . ALA A 1 92 ? -15.655 -0.651 17.071 1.00 94.44 92 ALA A O 1
ATOM 716 N N . LYS A 1 93 ? -14.083 0.954 17.010 1.00 94.69 93 LYS A N 1
ATOM 717 C CA . LYS A 1 93 ? -14.346 1.484 18.349 1.00 94.69 93 LYS A CA 1
ATOM 718 C C . LYS A 1 93 ? -14.230 3.004 18.377 1.00 94.69 93 LYS A C 1
ATOM 720 O O . LYS A 1 93 ? -13.164 3.552 18.113 1.00 94.69 93 LYS A O 1
ATOM 725 N N . ILE A 1 94 ? -15.315 3.667 18.776 1.00 95.25 94 ILE A N 1
ATOM 726 C CA . ILE A 1 94 ? -15.338 5.119 18.981 1.00 95.25 94 ILE A CA 1
ATOM 727 C C . ILE A 1 94 ? -14.457 5.485 20.184 1.00 95.25 94 ILE A C 1
ATOM 729 O O . ILE A 1 94 ? -14.586 4.908 21.269 1.00 95.25 94 ILE A O 1
ATOM 733 N N . SER A 1 95 ? -13.570 6.459 19.998 1.00 93.88 95 SER A N 1
ATOM 734 C CA . SER A 1 95 ? -12.716 7.028 21.047 1.00 93.88 95 SER A CA 1
ATOM 735 C C . SER A 1 95 ? -12.297 8.457 20.700 1.00 93.88 95 SER A C 1
ATOM 737 O O . SER A 1 95 ? -12.448 8.891 19.565 1.00 93.88 95 SER A O 1
ATOM 739 N N . SER A 1 96 ? -11.736 9.210 21.645 1.00 92.69 96 SER A N 1
ATOM 740 C CA . SER A 1 96 ? -11.138 10.509 21.316 1.00 92.69 96 SER A CA 1
ATOM 741 C C . SER A 1 96 ? -9.837 10.343 20.516 1.00 92.69 96 SER A C 1
ATOM 743 O O . SER A 1 96 ? -9.078 9.396 20.730 1.00 92.69 96 SER A O 1
ATOM 745 N N . GLY A 1 97 ? -9.565 11.287 19.611 1.00 92.75 97 GLY A N 1
ATOM 746 C CA . GLY A 1 97 ? -8.298 11.390 18.882 1.00 92.75 97 GLY A CA 1
ATOM 747 C C . GLY A 1 97 ? -8.348 10.936 17.422 1.00 92.75 97 GLY A C 1
ATOM 748 O O . GLY A 1 97 ? -9.407 10.665 16.861 1.00 92.75 97 GLY A O 1
ATOM 749 N N . MET A 1 98 ? -7.165 10.883 16.811 1.00 92.75 98 MET A N 1
ATOM 750 C CA . MET A 1 98 ? -6.965 10.493 15.417 1.00 92.75 98 MET A CA 1
ATOM 751 C C . MET A 1 98 ? -6.240 9.151 15.356 1.00 92.75 98 MET A C 1
ATOM 753 O O . MET A 1 98 ? -5.261 8.932 16.069 1.00 92.75 98 MET A O 1
ATOM 757 N N . TRP A 1 99 ? -6.681 8.279 14.463 1.00 92.25 99 TRP A N 1
ATOM 758 C CA . TRP A 1 99 ? -5.944 7.094 14.061 1.00 92.25 99 TRP A CA 1
ATOM 759 C C . TRP A 1 99 ? -5.139 7.388 12.800 1.00 92.25 99 TRP A C 1
ATOM 761 O O . TRP A 1 99 ? -5.671 7.917 11.825 1.00 92.25 99 TRP A O 1
ATOM 771 N N . SER A 1 100 ? -3.861 7.025 12.804 1.00 87.94 100 SER A N 1
ATOM 772 C CA . SER A 1 100 ? -2.978 7.189 11.651 1.00 87.94 100 SER A CA 1
ATOM 773 C C . SER A 1 100 ? -2.593 5.830 11.093 1.00 87.94 100 SER A C 1
ATOM 775 O O . SER A 1 100 ? -2.160 4.945 11.834 1.00 87.94 100 SER A O 1
ATOM 777 N N . PHE A 1 101 ? -2.703 5.687 9.773 1.00 84.56 101 PHE A N 1
ATOM 778 C CA . PHE A 1 101 ? -2.253 4.488 9.084 1.00 84.56 101 PHE A CA 1
ATOM 779 C C . PHE A 1 101 ? -0.738 4.331 9.252 1.00 84.56 101 PHE A C 1
ATOM 781 O O . PHE A 1 101 ? 0.042 5.180 8.820 1.00 84.56 101 PHE A O 1
ATOM 788 N N . ASN A 1 102 ? -0.315 3.241 9.891 1.00 81.69 102 ASN A N 1
ATOM 789 C CA . ASN A 1 102 ? 1.096 2.933 10.079 1.00 81.69 102 ASN A CA 1
ATOM 790 C C . ASN A 1 102 ? 1.573 1.953 8.999 1.00 81.69 102 ASN A C 1
ATOM 792 O O . ASN A 1 102 ? 1.467 0.736 9.169 1.00 81.69 102 ASN A O 1
ATOM 796 N N . GLY A 1 103 ? 2.140 2.487 7.914 1.00 74.31 103 GLY A N 1
ATOM 797 C CA . GLY A 1 103 ? 2.672 1.694 6.798 1.00 74.31 103 GLY A CA 1
ATOM 798 C C . GLY A 1 103 ? 3.747 0.675 7.198 1.00 74.31 103 GLY A C 1
ATOM 799 O O . GLY A 1 103 ? 3.902 -0.337 6.517 1.00 74.31 103 GLY A O 1
ATOM 800 N N . ASN A 1 104 ? 4.414 0.856 8.347 1.00 70.94 104 ASN A N 1
ATOM 801 C CA . ASN A 1 104 ? 5.423 -0.087 8.850 1.00 70.94 104 ASN A CA 1
ATOM 802 C C . ASN A 1 104 ? 4.855 -1.468 9.192 1.00 70.94 104 ASN A C 1
ATOM 804 O O . ASN A 1 104 ? 5.604 -2.439 9.260 1.00 70.94 104 ASN A O 1
ATOM 808 N N . LYS A 1 105 ? 3.537 -1.569 9.414 1.00 74.81 105 LYS A N 1
ATOM 809 C CA . LYS A 1 105 ? 2.857 -2.856 9.614 1.00 74.81 105 LYS A CA 1
ATOM 810 C C . LYS A 1 105 ? 2.710 -3.662 8.320 1.00 74.81 105 LYS A C 1
ATOM 812 O O . LYS A 1 105 ? 2.469 -4.861 8.392 1.00 74.81 105 LYS A O 1
ATOM 817 N N . ILE A 1 106 ? 2.834 -3.016 7.160 1.00 75.69 106 ILE A N 1
ATOM 818 C CA . ILE A 1 106 ? 2.737 -3.662 5.846 1.00 75.69 106 ILE A CA 1
ATOM 819 C C . ILE A 1 106 ? 4.123 -3.925 5.277 1.00 75.69 106 ILE A C 1
ATOM 821 O O . ILE A 1 106 ? 4.403 -5.027 4.811 1.00 75.69 106 ILE A O 1
ATOM 825 N N . THR A 1 107 ? 4.999 -2.924 5.334 1.00 69.69 107 THR A N 1
ATOM 826 C CA . THR A 1 107 ? 6.359 -3.036 4.810 1.00 69.69 107 THR A CA 1
ATOM 827 C C . THR A 1 107 ? 7.375 -2.436 5.756 1.00 69.69 107 THR A C 1
ATOM 829 O O . THR A 1 107 ? 7.117 -1.360 6.297 1.00 69.69 107 THR A O 1
ATOM 832 N N . PRO A 1 108 ? 8.554 -3.061 5.910 1.00 64.50 108 PRO A N 1
ATOM 833 C CA . PRO A 1 108 ? 9.643 -2.436 6.639 1.00 64.50 108 PRO A CA 1
ATOM 834 C C . PRO A 1 108 ? 10.036 -1.138 5.921 1.00 64.50 108 PRO A C 1
ATOM 836 O O . PRO A 1 108 ? 10.468 -1.166 4.775 1.00 64.50 108 PRO A O 1
ATOM 839 N N . TYR A 1 109 ? 9.858 0.006 6.581 1.00 61.44 109 TYR A N 1
ATOM 840 C CA . TYR A 1 109 ? 10.362 1.288 6.097 1.00 61.44 109 TYR A CA 1
ATOM 841 C C . TYR A 1 109 ? 11.721 1.553 6.731 1.00 61.44 109 TYR A C 1
ATOM 843 O O . TYR A 1 109 ? 11.811 1.963 7.891 1.00 61.44 109 TYR A O 1
ATOM 851 N N . THR A 1 110 ? 12.793 1.325 5.979 1.00 60.31 110 THR A N 1
ATOM 852 C CA . THR A 1 110 ? 14.115 1.841 6.343 1.00 60.31 110 THR A CA 1
ATOM 853 C C . THR A 1 110 ? 14.865 2.274 5.083 1.00 60.31 110 THR A C 1
ATOM 855 O O . THR A 1 110 ? 14.752 1.608 4.055 1.00 60.31 110 THR A O 1
ATOM 858 N N . PRO A 1 111 ? 15.716 3.315 5.143 1.00 57.94 111 PRO A N 1
ATOM 859 C CA . PRO A 1 111 ? 16.553 3.713 4.003 1.00 57.94 111 PRO A CA 1
ATOM 860 C C . PRO A 1 111 ? 17.433 2.577 3.449 1.00 57.94 111 PRO A C 1
ATOM 862 O O . PRO A 1 111 ? 17.859 2.615 2.301 1.00 57.94 111 PRO A O 1
ATOM 865 N N . SER A 1 112 ? 17.705 1.553 4.264 1.00 62.38 112 SER A N 1
ATOM 866 C CA . SER A 1 112 ? 18.517 0.384 3.921 1.00 62.38 112 SER A CA 1
ATOM 867 C C . SER A 1 112 ? 17.749 -0.775 3.275 1.00 62.38 112 SER A C 1
ATOM 869 O O . SER A 1 112 ? 18.380 -1.713 2.795 1.00 62.38 112 SER A O 1
ATOM 871 N N . THR A 1 113 ? 16.413 -0.760 3.277 1.00 60.62 113 THR A N 1
ATOM 872 C CA . THR A 1 113 ? 15.598 -1.900 2.816 1.00 60.62 113 THR A CA 1
ATOM 873 C C . THR A 1 113 ? 15.114 -1.756 1.376 1.00 60.62 113 THR A C 1
ATOM 875 O O . THR A 1 113 ? 14.383 -2.611 0.901 1.00 60.62 113 THR A O 1
ATOM 878 N N . GLY A 1 114 ? 15.501 -0.700 0.651 1.00 61.44 114 GLY A N 1
ATOM 879 C CA . GLY A 1 114 ? 15.087 -0.502 -0.746 1.00 61.44 114 GLY A CA 1
ATOM 880 C C . GLY A 1 114 ? 13.575 -0.327 -0.946 1.00 61.44 114 GLY A C 1
ATOM 881 O O . GLY A 1 114 ? 13.137 -0.199 -2.088 1.00 61.44 114 GLY A O 1
ATOM 882 N N . PHE A 1 115 ? 12.791 -0.311 0.139 1.00 69.06 115 PHE A N 1
ATOM 883 C CA . PHE A 1 115 ? 11.391 0.082 0.180 1.00 69.06 115 PHE A CA 1
ATOM 884 C C . PHE A 1 115 ? 11.318 1.569 0.493 1.00 69.06 115 PHE A C 1
ATOM 886 O O . PHE A 1 115 ? 11.798 2.030 1.530 1.00 69.06 115 PHE A O 1
ATOM 893 N N . HIS A 1 116 ? 10.672 2.313 -0.388 1.00 69.75 116 HIS A N 1
ATOM 894 C CA . HIS A 1 116 ? 10.487 3.744 -0.232 1.00 69.75 116 HIS A CA 1
ATOM 895 C C . HIS A 1 116 ? 8.996 4.046 -0.260 1.00 69.75 116 HIS A C 1
ATOM 897 O O . HIS A 1 116 ? 8.287 3.622 -1.176 1.00 69.75 116 HIS A O 1
ATOM 903 N N . TRP A 1 117 ? 8.506 4.774 0.741 1.00 74.56 117 TRP A N 1
ATOM 904 C CA . TRP A 1 117 ? 7.169 5.348 0.647 1.00 74.56 117 TRP A CA 1
ATOM 905 C C . TRP A 1 117 ? 7.174 6.410 -0.441 1.00 74.56 117 TRP A C 1
ATOM 907 O O . TRP A 1 117 ? 8.193 7.065 -0.692 1.00 74.56 117 TRP A O 1
ATOM 917 N N . VAL A 1 118 ? 6.033 6.557 -1.101 1.00 71.44 118 VAL A N 1
ATOM 918 C CA . VAL A 1 118 ? 5.889 7.520 -2.186 1.00 71.44 118 VAL A CA 1
ATOM 919 C C . VAL A 1 118 ? 4.735 8.459 -1.898 1.00 71.44 118 VAL A C 1
ATOM 921 O O . VAL A 1 118 ? 3.760 8.085 -1.244 1.00 71.44 118 VAL A O 1
ATOM 924 N N . TYR A 1 119 ? 4.846 9.675 -2.409 1.00 70.50 119 TYR A N 1
ATOM 925 C CA . TYR A 1 119 ? 3.758 10.639 -2.423 1.00 70.50 119 TYR A CA 1
ATOM 926 C C . TYR A 1 119 ? 3.608 11.236 -3.823 1.00 70.50 119 TYR A C 1
ATOM 928 O O . TYR A 1 119 ? 4.491 11.107 -4.678 1.00 70.50 119 TYR A O 1
ATOM 936 N N . ASN A 1 120 ? 2.450 11.842 -4.066 1.00 66.50 120 ASN A N 1
ATOM 937 C CA . ASN A 1 120 ? 2.181 12.549 -5.308 1.00 66.50 120 ASN A CA 1
ATOM 938 C C . ASN A 1 120 ? 2.997 13.851 -5.334 1.00 66.50 120 ASN A C 1
ATOM 940 O O . ASN A 1 120 ? 3.040 14.563 -4.330 1.00 66.50 120 ASN A O 1
ATOM 944 N N . ASP A 1 121 ? 3.648 14.166 -6.455 1.00 64.81 121 ASP A N 1
ATOM 945 C CA . ASP A 1 121 ? 4.378 15.428 -6.598 1.00 64.81 121 ASP A CA 1
ATOM 946 C C . ASP A 1 121 ? 3.418 16.618 -6.444 1.00 64.81 121 ASP A C 1
ATOM 948 O O . ASP A 1 121 ? 2.455 16.767 -7.196 1.00 64.81 121 ASP A O 1
ATOM 952 N N . VAL A 1 122 ? 3.705 17.484 -5.470 1.00 58.97 122 VAL A N 1
ATOM 953 C CA . VAL A 1 122 ? 2.896 18.665 -5.132 1.00 58.97 122 VAL A CA 1
ATOM 954 C C . VAL A 1 122 ? 2.803 19.681 -6.273 1.00 58.97 122 VAL A C 1
ATOM 956 O O . VAL A 1 122 ? 1.891 20.505 -6.278 1.00 58.97 122 VAL A O 1
ATOM 959 N N . ASN A 1 123 ? 3.725 19.630 -7.241 1.00 57.34 123 ASN A N 1
ATOM 960 C CA . ASN A 1 123 ? 3.716 20.500 -8.418 1.00 57.34 123 ASN A CA 1
ATOM 961 C C . ASN A 1 123 ? 2.911 19.915 -9.590 1.00 57.34 123 ASN A C 1
ATOM 963 O O . ASN A 1 123 ? 2.599 20.638 -10.537 1.00 57.34 123 ASN A O 1
ATOM 967 N N . ASP A 1 124 ? 2.549 18.632 -9.533 1.00 60.94 124 ASP A N 1
ATOM 968 C CA . ASP A 1 124 ? 1.686 17.983 -10.516 1.00 60.94 124 ASP A CA 1
ATOM 969 C C . ASP A 1 124 ? 0.240 18.008 -9.997 1.00 60.94 124 ASP A C 1
ATOM 971 O O . ASP A 1 124 ? -0.263 17.054 -9.409 1.00 60.94 124 ASP A O 1
ATOM 975 N N . VAL A 1 125 ? -0.450 19.138 -10.189 1.00 45.06 125 VAL A N 1
ATOM 976 C CA . VAL A 1 125 ? -1.828 19.392 -9.702 1.00 45.06 125 VAL A CA 1
ATOM 977 C C . VAL A 1 125 ? -2.864 18.415 -10.303 1.00 45.06 125 VAL A C 1
ATOM 979 O O . VAL A 1 125 ? -4.009 18.364 -9.866 1.00 45.06 125 VAL A O 1
ATOM 982 N N . ALA A 1 126 ? -2.473 17.603 -11.293 1.00 44.78 126 ALA A N 1
ATOM 983 C CA . ALA A 1 126 ? -3.296 16.546 -11.883 1.00 44.78 126 ALA A 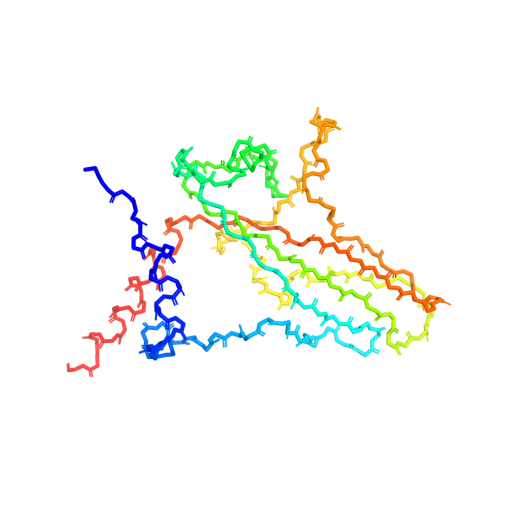CA 1
ATOM 984 C C . ALA A 1 126 ? -3.185 15.184 -11.155 1.00 44.78 126 ALA A C 1
ATOM 986 O O . ALA A 1 126 ? -3.787 14.202 -11.599 1.00 44.78 126 ALA A O 1
ATOM 987 N N . SER A 1 127 ? -2.401 15.096 -10.074 1.00 51.00 127 SER A N 1
ATOM 988 C CA . SER A 1 127 ? -1.879 13.837 -9.526 1.00 51.00 127 SER A CA 1
ATOM 989 C C . SER A 1 127 ? -2.660 13.208 -8.364 1.00 51.00 127 SER A C 1
ATOM 991 O O . SER A 1 127 ? -2.090 12.395 -7.638 1.00 51.00 127 SER A O 1
ATOM 993 N N . ASP A 1 128 ? -3.984 13.392 -8.266 1.00 59.97 128 ASP A N 1
ATOM 994 C CA . ASP A 1 128 ? -4.864 12.518 -7.448 1.00 59.97 128 ASP A CA 1
ATOM 995 C C . ASP A 1 128 ? -4.945 11.076 -8.018 1.00 59.97 128 ASP A C 1
ATOM 997 O O . ASP A 1 128 ? -5.970 10.397 -7.991 1.00 59.97 128 ASP A O 1
ATOM 1001 N N . PHE A 1 129 ? -3.841 10.585 -8.583 1.00 71.19 129 PHE A N 1
ATOM 1002 C CA . PHE A 1 129 ? -3.685 9.269 -9.169 1.00 71.19 129 PHE A CA 1
ATOM 1003 C C . PHE A 1 129 ? -3.986 8.169 -8.149 1.00 71.19 129 PHE A C 1
ATOM 1005 O O . PHE A 1 129 ? -4.659 7.192 -8.475 1.00 71.19 129 PHE A O 1
ATOM 1012 N N . PHE A 1 130 ? -3.542 8.379 -6.911 1.00 74.31 130 PHE A N 1
ATOM 1013 C CA . PHE A 1 130 ? -3.921 7.591 -5.753 1.00 74.31 130 PHE A CA 1
ATOM 1014 C C . PHE A 1 130 ? -4.465 8.524 -4.672 1.00 74.31 130 PHE A C 1
ATOM 1016 O O . PHE A 1 130 ? -3.745 9.404 -4.202 1.00 74.31 130 PHE A O 1
ATOM 1023 N N . ASN A 1 131 ? -5.716 8.310 -4.255 1.00 84.75 131 ASN A N 1
ATOM 1024 C CA . ASN A 1 131 ? -6.262 8.932 -3.049 1.00 84.75 131 ASN A CA 1
ATOM 1025 C C . ASN A 1 131 ? -5.550 8.329 -1.831 1.00 84.75 131 ASN A C 1
ATOM 1027 O O . ASN A 1 131 ? -5.917 7.242 -1.384 1.00 84.75 131 ASN A O 1
ATOM 1031 N N . LEU A 1 132 ? -4.474 8.966 -1.369 1.00 84.00 132 LEU A N 1
ATOM 1032 C CA . LEU A 1 132 ? -3.613 8.407 -0.330 1.00 84.00 132 LEU A CA 1
ATOM 1033 C C . LEU A 1 132 ? -4.342 8.328 1.016 1.00 84.00 132 LEU A C 1
ATOM 1035 O O . LEU A 1 132 ? -5.083 9.234 1.401 1.00 84.00 132 LEU A O 1
ATOM 1039 N N . LEU A 1 133 ? -4.098 7.252 1.766 1.00 85.81 133 LEU A N 1
ATOM 1040 C CA . LEU A 1 133 ? -4.626 7.127 3.121 1.00 85.81 133 LEU A CA 1
ATOM 1041 C C . LEU A 1 133 ? -4.096 8.249 4.015 1.00 85.81 133 LEU A C 1
ATOM 1043 O O . LEU A 1 133 ? -2.894 8.398 4.223 1.00 85.81 133 LEU A O 1
ATOM 1047 N N . THR A 1 134 ? -5.018 8.995 4.612 1.00 83.94 134 THR A N 1
ATOM 1048 C CA . THR A 1 134 ? -4.720 9.996 5.643 1.00 83.94 134 THR A CA 1
ATOM 1049 C C . THR A 1 134 ? -5.341 9.593 6.979 1.00 83.94 134 THR A C 1
ATOM 1051 O O . THR A 1 134 ? -6.123 8.639 7.045 1.00 83.94 134 THR A O 1
ATOM 1054 N N . ALA A 1 135 ? -5.028 10.323 8.051 1.00 88.75 135 ALA A N 1
ATOM 1055 C CA . ALA A 1 135 ? -5.559 10.039 9.382 1.00 88.75 135 ALA A CA 1
ATOM 1056 C C . ALA A 1 135 ? -7.104 10.008 9.420 1.00 88.75 135 ALA A C 1
ATOM 1058 O O . ALA A 1 135 ? -7.787 10.664 8.625 1.00 88.75 135 ALA A O 1
ATOM 1059 N N . MET A 1 136 ? -7.648 9.221 10.340 1.00 91.94 136 MET A N 1
ATOM 1060 C CA . MET A 1 136 ? -9.075 8.977 10.534 1.00 91.94 136 MET A CA 1
ATOM 1061 C C . MET A 1 136 ? -9.482 9.451 11.929 1.00 91.94 136 MET A C 1
ATOM 1063 O O . MET A 1 136 ? -8.815 9.138 12.910 1.00 91.94 136 MET A O 1
ATOM 1067 N N . ASP A 1 137 ? -10.561 10.219 12.022 1.00 93.31 137 ASP A N 1
ATOM 1068 C CA . ASP A 1 137 ? -11.088 10.703 13.302 1.00 93.31 137 ASP A CA 1
ATOM 1069 C C . ASP A 1 137 ? -11.835 9.572 14.032 1.00 93.31 137 ASP A C 1
ATOM 1071 O O . ASP A 1 137 ? -12.753 8.961 13.491 1.00 93.31 137 ASP A O 1
ATOM 1075 N N . LEU A 1 138 ? -11.449 9.251 15.263 1.00 95.62 138 LEU A N 1
ATOM 1076 C CA . LEU A 1 138 ? -12.075 8.155 16.006 1.00 95.62 138 LEU A CA 1
ATOM 1077 C C . LEU A 1 138 ? -13.327 8.584 16.778 1.00 95.62 138 LEU A C 1
ATOM 1079 O O . LEU A 1 138 ? -14.023 7.728 17.327 1.00 95.62 138 LEU A O 1
ATOM 1083 N N . SER A 1 139 ? -13.644 9.882 16.820 1.00 95.00 139 SER A N 1
ATOM 1084 C CA . SER A 1 139 ? -14.765 10.412 17.608 1.00 95.00 139 SER A CA 1
ATOM 1085 C C . SER A 1 139 ? -16.142 10.059 17.040 1.00 95.00 139 SER A C 1
ATOM 1087 O O . SER A 1 139 ? -17.156 10.229 17.719 1.00 95.00 139 SER A O 1
ATOM 1089 N N . LYS A 1 140 ? -16.190 9.532 15.812 1.00 93.69 140 LYS A N 1
ATOM 1090 C CA . LYS A 1 140 ? -17.415 9.127 15.124 1.00 93.69 140 LYS A CA 1
ATOM 1091 C C . LYS A 1 140 ? -17.246 7.803 14.389 1.00 93.69 140 LYS A C 1
ATOM 1093 O O . LYS A 1 140 ? -16.157 7.448 13.932 1.00 93.69 140 LYS A O 1
ATOM 1098 N N . GLN A 1 141 ? -18.367 7.108 14.221 1.00 94.88 141 GLN A N 1
ATOM 1099 C CA . GLN A 1 141 ? -18.449 5.971 13.316 1.00 94.88 141 GLN A CA 1
ATOM 1100 C C . GLN A 1 141 ? -18.287 6.473 11.880 1.00 94.88 141 GLN A C 1
ATOM 1102 O O . GLN A 1 141 ? -19.079 7.298 11.422 1.00 94.88 141 GLN A O 1
ATOM 1107 N N . GLN A 1 142 ? -17.266 6.001 11.173 1.00 95.31 142 GLN A N 1
ATOM 1108 C CA . GLN A 1 142 ? -17.065 6.349 9.772 1.00 95.31 142 GLN A CA 1
ATOM 1109 C C . GLN A 1 142 ? -16.358 5.228 9.016 1.00 95.31 142 GLN A C 1
ATOM 1111 O O . GLN A 1 142 ? -15.731 4.355 9.618 1.00 95.31 142 GLN A O 1
ATOM 1116 N N . SER A 1 143 ? -16.470 5.285 7.693 1.00 95.06 143 SER A N 1
ATOM 1117 C CA . SER A 1 143 ? -15.704 4.464 6.765 1.00 95.06 143 SER A CA 1
ATOM 1118 C C . SER A 1 143 ? -14.869 5.378 5.878 1.00 95.06 143 SER A C 1
ATOM 1120 O O . SER A 1 143 ? -15.279 6.502 5.566 1.00 95.06 143 SER A O 1
ATOM 1122 N N . LYS A 1 144 ? -13.677 4.920 5.522 1.00 93.81 144 LYS A N 1
ATOM 1123 C CA . LYS A 1 144 ? -12.740 5.639 4.671 1.00 93.81 144 LYS A CA 1
ATOM 1124 C C . LYS A 1 144 ? -11.993 4.643 3.810 1.00 93.81 144 LYS A C 1
ATOM 1126 O O . LYS A 1 144 ? -11.528 3.627 4.311 1.00 93.81 144 LYS A O 1
ATOM 1131 N N . GLU A 1 145 ? -11.815 4.971 2.544 1.00 94.00 145 GLU A N 1
ATOM 1132 C CA . GLU A 1 145 ? -10.952 4.206 1.656 1.00 94.00 145 GLU A CA 1
ATOM 1133 C C . GLU A 1 145 ? -9.742 5.030 1.222 1.00 94.00 145 GLU A C 1
ATOM 1135 O O . GLU A 1 145 ? -9.741 6.265 1.292 1.00 94.00 145 GLU A O 1
ATOM 1140 N N . GLY A 1 146 ? -8.700 4.341 0.780 1.00 91.69 146 GLY A N 1
ATOM 1141 C CA . GLY A 1 146 ? -7.562 4.988 0.154 1.00 91.69 146 GLY A CA 1
ATOM 1142 C C . GLY A 1 146 ? -6.414 4.039 -0.124 1.00 91.69 146 GLY A C 1
ATOM 1143 O O . GLY A 1 146 ? -6.432 2.854 0.202 1.00 91.69 146 GLY A O 1
ATOM 1144 N N . TRP A 1 147 ? -5.390 4.595 -0.749 1.00 90.19 147 TRP A N 1
ATOM 1145 C CA . TRP A 1 147 ? -4.232 3.874 -1.229 1.00 90.19 147 TRP A CA 1
ATOM 1146 C C . TRP A 1 147 ? -3.031 4.107 -0.325 1.00 90.19 147 TRP A C 1
ATOM 1148 O O . TRP A 1 147 ? -2.735 5.224 0.099 1.00 90.19 147 TRP A O 1
ATOM 1158 N N . TYR A 1 148 ? -2.297 3.037 -0.085 1.00 87.31 148 TYR A N 1
ATOM 1159 C CA . TYR A 1 148 ? -0.928 3.083 0.385 1.00 87.31 148 TYR A CA 1
ATOM 1160 C C . TYR A 1 148 ? -0.025 2.692 -0.776 1.00 87.31 148 TYR A C 1
ATOM 1162 O O . TYR A 1 148 ? -0.225 1.647 -1.399 1.00 87.31 148 TYR A O 1
ATOM 1170 N N . VAL A 1 149 ? 0.947 3.541 -1.087 1.00 85.69 149 VAL A N 1
ATOM 1171 C CA . VAL A 1 149 ? 1.787 3.379 -2.270 1.00 85.69 149 VAL A CA 1
ATOM 1172 C C . VAL A 1 149 ? 3.243 3.360 -1.840 1.00 85.69 149 VAL A C 1
ATOM 1174 O O . VAL A 1 149 ? 3.687 4.158 -1.012 1.00 85.69 149 VAL A O 1
ATOM 1177 N N . MET A 1 150 ? 3.990 2.434 -2.418 1.00 84.81 150 MET A N 1
ATOM 1178 C CA . MET A 1 150 ? 5.408 2.251 -2.160 1.00 84.81 150 MET A CA 1
ATOM 1179 C C . MET A 1 150 ? 6.137 1.926 -3.459 1.00 84.81 150 MET A C 1
ATOM 1181 O O . MET A 1 150 ? 5.546 1.395 -4.399 1.00 84.81 150 MET A O 1
ATOM 1185 N N . ALA A 1 151 ? 7.432 2.196 -3.491 1.00 83.69 151 ALA A N 1
ATOM 1186 C CA . ALA A 1 151 ? 8.323 1.738 -4.540 1.00 83.69 151 ALA A CA 1
ATOM 1187 C C . ALA A 1 151 ? 9.378 0.799 -3.957 1.00 83.69 151 ALA A C 1
ATOM 1189 O O . ALA A 1 151 ? 9.831 0.974 -2.824 1.00 83.69 151 ALA A O 1
ATOM 1190 N N . ILE A 1 152 ? 9.765 -0.197 -4.747 1.00 80.88 152 ILE A N 1
ATOM 1191 C CA . ILE A 1 152 ? 10.823 -1.146 -4.418 1.00 80.88 152 ILE A CA 1
ATOM 1192 C C . ILE A 1 152 ? 11.782 -1.288 -5.595 1.00 80.88 152 ILE A C 1
ATOM 1194 O O . ILE A 1 152 ? 11.364 -1.583 -6.717 1.00 80.88 152 ILE A O 1
ATOM 1198 N N . SER A 1 153 ? 13.073 -1.091 -5.339 1.00 80.62 153 SER A N 1
ATOM 1199 C CA . SER A 1 153 ? 14.112 -1.239 -6.364 1.00 80.62 153 SER A CA 1
ATOM 1200 C C . SER A 1 153 ? 14.281 -2.706 -6.774 1.00 80.62 153 SER A C 1
ATOM 1202 O O . SER A 1 153 ? 14.326 -3.590 -5.912 1.00 80.62 153 SER A O 1
ATOM 1204 N N . LYS A 1 154 ? 14.421 -3.001 -8.074 1.00 81.50 154 LYS A N 1
ATOM 1205 C CA . LYS A 1 154 ? 14.571 -4.402 -8.528 1.00 81.50 154 LYS A CA 1
ATOM 1206 C C . LYS A 1 154 ? 15.904 -4.996 -8.083 1.00 81.50 154 LYS A C 1
ATOM 1208 O O . LYS A 1 154 ? 15.942 -6.130 -7.613 1.00 81.50 154 LYS A O 1
ATOM 1213 N N . SER A 1 155 ? 16.963 -4.194 -8.111 1.00 78.19 155 SER A N 1
ATOM 1214 C CA . SER A 1 155 ? 18.278 -4.544 -7.559 1.00 78.19 155 SER A CA 1
ATOM 1215 C C . SER A 1 155 ? 18.223 -5.053 -6.108 1.00 78.19 155 SER A C 1
ATOM 1217 O O . SER A 1 155 ? 18.936 -5.994 -5.754 1.00 78.19 155 SER A O 1
ATOM 1219 N N . TYR A 1 156 ? 17.342 -4.500 -5.268 1.00 74.06 156 TYR A N 1
ATOM 1220 C CA . TYR A 1 156 ? 17.145 -4.989 -3.899 1.00 74.06 156 TYR A CA 1
ATOM 1221 C C . TYR A 1 156 ? 16.508 -6.389 -3.870 1.00 74.06 156 TYR A C 1
ATOM 1223 O O . TYR A 1 156 ? 16.951 -7.262 -3.115 1.00 74.06 156 TYR A O 1
ATOM 1231 N N . LEU A 1 157 ? 15.499 -6.627 -4.716 1.00 71.12 157 LEU A N 1
ATOM 1232 C CA . LEU A 1 157 ? 14.836 -7.929 -4.842 1.00 71.12 157 LEU A CA 1
ATOM 1233 C C . LEU A 1 157 ? 15.805 -9.021 -5.312 1.00 71.12 157 LEU A C 1
ATOM 1235 O O . LEU A 1 157 ? 15.804 -10.122 -4.763 1.00 71.12 157 LEU A O 1
ATOM 1239 N N . GLU A 1 158 ? 16.665 -8.713 -6.281 1.00 71.75 158 GLU A N 1
ATOM 1240 C CA . GLU A 1 158 ? 17.660 -9.650 -6.816 1.00 71.75 158 GLU A CA 1
ATOM 1241 C C . GLU A 1 158 ? 18.691 -10.069 -5.757 1.00 71.75 158 GLU A C 1
ATOM 1243 O O . GLU A 1 158 ? 18.986 -11.258 -5.605 1.00 71.75 158 GLU A O 1
ATOM 1248 N N . GLN A 1 159 ? 19.193 -9.120 -4.960 1.00 68.00 159 GLN A N 1
ATOM 1249 C CA . GLN A 1 159 ? 20.121 -9.415 -3.861 1.00 68.00 159 GLN A CA 1
ATOM 1250 C C . GLN A 1 159 ? 19.495 -10.346 -2.810 1.00 68.00 159 GLN A C 1
ATOM 1252 O O . GLN A 1 159 ? 20.152 -11.277 -2.335 1.00 68.00 159 GLN A O 1
ATOM 1257 N N . HIS A 1 160 ? 18.212 -10.150 -2.488 1.00 60.19 160 HIS A N 1
ATOM 1258 C CA . HIS A 1 160 ? 17.485 -10.985 -1.524 1.00 60.19 160 HIS A CA 1
ATOM 1259 C C . HIS A 1 160 ? 17.155 -12.382 -2.062 1.00 60.19 160 HIS A C 1
ATOM 1261 O O . HIS A 1 160 ? 17.141 -13.353 -1.303 1.00 60.19 160 HIS A O 1
ATOM 1267 N N . GLN A 1 161 ? 16.914 -12.522 -3.366 1.00 58.38 161 GLN A N 1
ATOM 1268 C CA . GLN A 1 161 ? 16.746 -13.838 -3.986 1.00 58.38 161 GLN A CA 1
ATOM 1269 C C . GLN A 1 161 ? 18.055 -14.636 -3.977 1.00 58.38 161 GLN A C 1
ATOM 1271 O O . GLN A 1 161 ? 18.050 -15.837 -3.697 1.00 58.38 161 GLN A O 1
ATOM 1276 N N . ASN A 1 162 ? 19.185 -13.974 -4.232 1.00 52.22 162 ASN A N 1
ATOM 1277 C CA . ASN A 1 162 ? 20.494 -14.623 -4.258 1.00 52.22 162 ASN A CA 1
ATOM 1278 C C . ASN A 1 162 ? 20.983 -15.026 -2.858 1.00 52.22 162 ASN A C 1
ATOM 1280 O O . ASN A 1 162 ? 21.555 -16.106 -2.701 1.00 52.22 162 ASN A O 1
ATOM 1284 N N . SER A 1 163 ? 20.705 -14.224 -1.824 1.00 51.78 163 SER A N 1
ATOM 1285 C CA . SER A 1 163 ? 21.067 -14.565 -0.441 1.00 51.78 163 SER A CA 1
ATOM 1286 C C . SER A 1 163 ? 20.290 -15.775 0.092 1.00 51.78 163 SER A C 1
ATOM 1288 O O . SER A 1 163 ? 20.880 -16.642 0.736 1.00 51.78 163 SER A O 1
ATOM 1290 N N . LYS A 1 164 ? 18.998 -15.902 -0.250 1.00 50.66 164 LYS A N 1
ATOM 1291 C CA . LYS A 1 164 ? 18.189 -17.088 0.079 1.00 50.66 164 LYS A CA 1
ATOM 1292 C C . LYS A 1 164 ? 18.618 -18.339 -0.691 1.00 50.66 164 LYS A C 1
ATOM 1294 O O . LYS A 1 164 ? 18.553 -19.430 -0.142 1.00 50.66 164 LYS A O 1
ATOM 1299 N N . LYS A 1 165 ? 19.081 -18.214 -1.939 1.00 46.75 165 LYS A N 1
ATOM 1300 C CA . LYS A 1 165 ? 19.639 -19.358 -2.685 1.00 46.75 165 LYS A CA 1
ATOM 1301 C C . LYS A 1 165 ? 20.973 -19.828 -2.096 1.00 46.75 165 LYS A C 1
ATOM 1303 O O . LYS A 1 165 ? 21.192 -21.028 -1.991 1.00 46.75 165 LYS A O 1
ATOM 1308 N N . SER A 1 166 ? 21.831 -18.906 -1.657 1.00 41.81 166 SER A N 1
ATOM 1309 C CA . SER A 1 166 ? 23.136 -19.225 -1.056 1.00 41.81 166 SER A CA 1
ATOM 1310 C C . SER A 1 166 ? 23.022 -20.053 0.236 1.00 41.81 166 SER A C 1
ATOM 1312 O O . SER A 1 166 ? 23.779 -21.002 0.434 1.00 41.81 166 SER A O 1
ATOM 1314 N N . SER A 1 167 ? 22.026 -19.777 1.086 1.00 42.12 167 SER A N 1
ATOM 1315 C CA . SER A 1 167 ? 21.813 -20.536 2.328 1.00 42.12 167 SER A CA 1
ATOM 1316 C C . SER A 1 167 ? 21.272 -21.957 2.114 1.00 42.12 167 SER A C 1
ATOM 1318 O O . SER A 1 167 ? 21.480 -22.815 2.971 1.00 42.12 167 SER A O 1
ATOM 1320 N N . TYR A 1 168 ? 20.635 -22.234 0.972 1.00 39.59 168 TYR A N 1
ATOM 1321 C CA . TYR A 1 168 ? 20.196 -23.584 0.599 1.00 39.59 168 TYR A CA 1
ATOM 1322 C C . TYR A 1 168 ? 21.345 -24.470 0.091 1.00 39.59 168 TYR A C 1
ATOM 1324 O O . TYR A 1 168 ? 21.306 -25.680 0.292 1.00 39.59 168 TYR A O 1
ATOM 1332 N N . PHE A 1 169 ? 22.398 -23.892 -0.496 1.00 36.16 169 PHE A N 1
ATOM 1333 C CA . PHE A 1 169 ? 23.561 -24.647 -0.990 1.00 36.16 169 PHE A CA 1
ATOM 1334 C C . PHE A 1 169 ? 24.666 -24.875 0.053 1.00 36.16 169 PHE A C 1
ATOM 1336 O O . PHE A 1 169 ? 25.635 -25.567 -0.237 1.00 36.16 169 PHE A O 1
ATOM 1343 N N . GLN A 1 170 ? 24.528 -24.345 1.273 1.00 34.50 170 GLN A N 1
ATOM 1344 C CA . GLN A 1 170 ? 25.440 -24.639 2.392 1.00 34.50 170 GLN A CA 1
ATOM 1345 C C . GLN A 1 170 ? 24.928 -25.746 3.333 1.00 34.50 170 GLN A C 1
ATOM 1347 O O . GLN A 1 170 ? 25.511 -25.971 4.392 1.00 34.50 170 GLN A O 1
ATOM 1352 N N . ARG A 1 171 ? 23.833 -26.433 2.979 1.00 37.09 171 ARG A N 1
ATOM 1353 C CA . ARG A 1 171 ? 23.249 -27.535 3.768 1.00 37.09 171 ARG A CA 1
ATOM 1354 C C . ARG A 1 171 ? 23.068 -28.839 2.977 1.00 37.09 171 ARG A C 1
ATOM 1356 O O . ARG A 1 171 ? 22.172 -29.614 3.302 1.00 37.09 171 ARG A O 1
ATOM 1363 N N . ILE A 1 172 ? 23.908 -29.085 1.972 1.00 36.31 172 ILE A N 1
ATOM 1364 C CA . ILE A 1 172 ? 24.009 -30.393 1.306 1.00 36.31 172 ILE A CA 1
ATOM 1365 C C . ILE A 1 172 ? 25.418 -30.931 1.511 1.00 36.31 172 ILE A C 1
ATOM 1367 O O . ILE A 1 172 ? 26.364 -30.152 1.257 1.00 36.31 172 ILE A O 1
#

Organism: NCBI:txid1457232

Sequence (172 aa):
MTADKNAVQNAAIIYKGTNLEEAWGVKPIALPAKLDFGPQVDVTLDKMVVIDLDDPKSPLRKRAINLVSTFDASYFKKDAYVVALHFNLETAKISSGMWSFNGNKITPYTPSTGFHWVYNDVNDVASDFFNLLTAMDLSKQQSKEGWYVMAISKSYLEQHQNSKKSSYFQRI